Protein AF-A0A953HXU0-F1 (afdb_monomer)

pLDDT: mean 76.24, std 16.9, range [37.66, 98.06]

Radius of gyration: 29.86 Å; Cα contacts (8 Å, |Δi|>4): 48; chains: 1; bounding box: 72×54×69 Å

Secondary structure (DSSP, 8-state):
-HHHHHHHHHHHHHHS--S-----S--TT---TT-----------------------PPPPPTT-PPPPTTS---------S-THHHHHHHHHHHTT---EEETTTEEE----TT--HHHHHHHHHHHHHHHHHH-

Sequence (136 aa):
ASLQFQLKELQKMVYGAKRERFVPATADNQLNIFSEPESEEQTELESTTEEVSYTRKKKKKHRGRNAFPDHLPVEEQVIEPESTTAWDLCVALMKNGLLAKPTHGNIIRFAPPLVIQEEELNEGLDIIGRTFEEME

InterPro domains:
  IPR015422 Pyridoxal phosphate-dependent transferase, small domain [G3DSA:3.90.1150.10] (71-136)
  IPR015424 Pyridoxal phosphate-dependent transferase [SSF53383] (78-134)
  IPR024463 Transposase TnpC, homeodomain [PF13007] (3-76)

Mean predicted aligned error: 20.17 Å

Foldseek 3Di:
DVVVVVVVVVCCVVPVDPDDPPDPPDPPPDDDPPDDDDDDDDDDDDDDDDPDDDDDDDDDDPPPDDPDDPPDDDDDDDDDDPQCPQVVLQVLLVVLPAHWDDDPRRDIDHDDDPPDDPVNVVVSVVSSVVSVVVVD

Structure (mmCIF, N/CA/C/O backbone):
data_AF-A0A953HXU0-F1
#
_entry.id   AF-A0A953HXU0-F1
#
loop_
_atom_site.group_PDB
_atom_site.id
_atom_site.type_symbol
_atom_site.label_atom_id
_atom_site.label_alt_id
_atom_site.label_comp_id
_atom_site.label_asym_id
_atom_site.label_entity_id
_atom_site.label_seq_id
_atom_site.pdbx_PDB_ins_code
_atom_site.Cartn_x
_atom_site.Cartn_y
_atom_site.Cartn_z
_atom_site.occupancy
_atom_site.B_iso_or_equiv
_atom_site.auth_seq_id
_atom_site.auth_comp_id
_atom_site.auth_asym_id
_atom_site.auth_atom_id
_atom_site.pdbx_PDB_model_num
ATOM 1 N N . ALA A 1 1 ? -29.487 26.782 46.241 1.00 66.12 1 ALA A N 1
ATOM 2 C CA . ALA A 1 1 ? -28.712 26.966 44.995 1.00 66.12 1 ALA A CA 1
ATOM 3 C C . ALA A 1 1 ? -27.577 25.942 44.857 1.00 66.12 1 ALA A C 1
ATOM 5 O O . ALA A 1 1 ? -27.650 25.129 43.949 1.00 66.12 1 ALA A O 1
ATOM 6 N N . SER A 1 2 ? -26.588 25.907 45.765 1.00 80.88 2 SER A N 1
ATOM 7 C CA . SER A 1 2 ? -25.428 24.987 45.669 1.00 80.88 2 SER A CA 1
ATOM 8 C C . SER A 1 2 ? -25.803 23.491 45.658 1.00 80.88 2 SER A C 1
ATOM 10 O O . SER A 1 2 ? -25.404 22.757 44.761 1.00 80.88 2 SER A O 1
ATOM 12 N N . LEU A 1 3 ? -26.680 23.053 46.569 1.00 79.62 3 LEU A N 1
ATOM 13 C CA . LEU A 1 3 ? -27.102 21.644 46.655 1.00 79.62 3 LEU A CA 1
ATOM 14 C C . LEU A 1 3 ? -27.873 21.158 45.417 1.00 79.62 3 LEU A C 1
ATOM 16 O O . LEU A 1 3 ? -27.704 20.027 44.980 1.00 79.62 3 LEU A O 1
ATOM 20 N N . GLN A 1 4 ? -28.694 22.024 44.815 1.00 79.81 4 GLN A N 1
ATOM 21 C CA . GLN A 1 4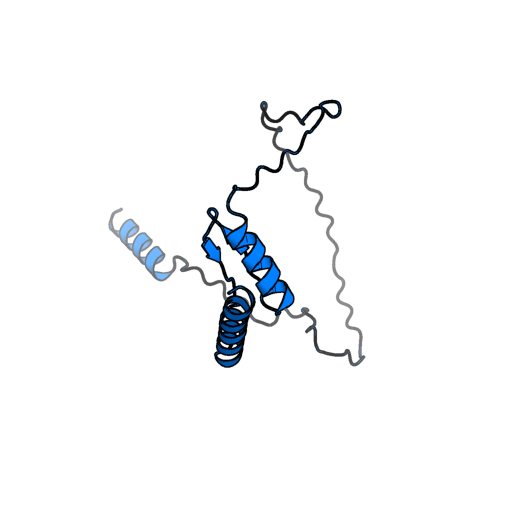 ? -29.424 21.702 43.582 1.00 79.81 4 GLN A CA 1
ATOM 22 C C . GLN A 1 4 ? -28.477 21.566 42.381 1.00 79.81 4 GLN A C 1
ATOM 24 O O . GLN A 1 4 ? -28.719 20.743 41.501 1.00 79.81 4 GLN A O 1
ATOM 29 N N . PHE A 1 5 ? -27.391 22.345 42.354 1.00 83.75 5 PHE A N 1
ATOM 30 C CA . PHE A 1 5 ? -26.351 22.239 41.334 1.00 83.75 5 PHE A CA 1
ATOM 31 C C . PHE A 1 5 ? -25.580 20.917 41.462 1.00 83.75 5 PHE A C 1
ATOM 33 O O . PHE A 1 5 ? -25.458 20.193 40.477 1.00 83.75 5 PHE A O 1
ATOM 40 N N . GLN A 1 6 ? -25.182 20.549 42.684 1.00 85.38 6 GLN A N 1
ATOM 41 C CA . GLN A 1 6 ? -24.510 19.275 42.971 1.00 85.38 6 GLN A CA 1
ATOM 42 C C . GLN A 1 6 ? -25.390 18.061 42.631 1.00 85.38 6 GLN A C 1
ATOM 44 O O . GLN A 1 6 ? -24.919 17.100 42.027 1.00 85.38 6 GLN A O 1
ATOM 49 N N . LEU A 1 7 ? -26.691 18.121 42.944 1.00 85.62 7 LEU A N 1
ATOM 50 C CA . LEU A 1 7 ? -27.645 17.065 42.582 1.00 85.62 7 LEU A CA 1
ATOM 51 C C . LEU A 1 7 ? -27.781 16.901 41.066 1.00 85.62 7 LEU A C 1
ATOM 53 O O . LEU A 1 7 ? -27.800 15.780 40.565 1.00 85.62 7 LEU A O 1
ATOM 57 N N . LYS A 1 8 ? -27.841 18.013 40.329 1.00 80.44 8 LYS A N 1
ATOM 58 C CA . LYS A 1 8 ? -27.916 18.005 38.864 1.00 80.44 8 LYS A CA 1
ATOM 59 C C . LYS A 1 8 ? -26.641 17.442 38.230 1.00 80.44 8 LYS A C 1
ATOM 61 O O . LYS A 1 8 ? -26.713 16.747 37.218 1.00 80.44 8 LYS A O 1
ATOM 66 N N . GLU A 1 9 ? -25.485 17.730 38.819 1.00 79.31 9 GLU A N 1
ATOM 67 C CA . GLU A 1 9 ? -24.186 17.217 38.379 1.00 79.31 9 GLU A CA 1
ATOM 68 C C . GLU A 1 9 ? -24.068 15.703 38.612 1.00 79.31 9 GLU A C 1
ATOM 70 O O . GLU A 1 9 ? -23.724 14.969 37.684 1.00 79.31 9 GLU A O 1
ATOM 75 N N . LEU A 1 10 ? -24.493 15.216 39.784 1.00 81.69 10 LEU A N 1
ATOM 76 C CA . LEU A 1 10 ? -24.581 13.782 40.079 1.00 81.69 10 LEU A CA 1
ATOM 77 C C . LEU A 1 10 ? -25.587 13.069 39.171 1.00 81.69 10 LEU A C 1
ATOM 79 O O . LEU A 1 10 ? -25.271 12.024 38.609 1.00 81.69 10 LEU A O 1
ATOM 83 N N . GLN A 1 11 ? -26.770 13.645 38.948 1.00 77.88 11 GLN A N 1
ATOM 84 C CA . GLN A 1 11 ? -27.757 13.080 38.023 1.00 77.88 11 GLN A CA 1
ATOM 85 C C . GLN A 1 11 ? -27.220 13.001 36.590 1.00 77.88 11 GLN A C 1
ATOM 87 O O . GLN A 1 11 ? -27.477 12.024 35.894 1.00 77.88 11 GLN A O 1
ATOM 92 N N . LYS A 1 12 ? -26.425 13.978 36.145 1.00 73.50 12 LYS A N 1
ATOM 93 C CA . LYS A 1 12 ? -25.753 13.925 34.840 1.00 73.50 12 LYS A CA 1
ATOM 94 C C . LYS A 1 12 ? -24.624 12.888 34.807 1.00 73.50 12 LYS A C 1
ATOM 96 O O . LYS A 1 12 ? -24.365 12.329 33.753 1.00 73.50 12 LYS A O 1
ATOM 101 N N . MET A 1 13 ? -23.963 12.603 35.923 1.00 71.75 13 MET A N 1
ATOM 102 C CA . MET A 1 13 ? -22.934 11.560 35.988 1.00 71.75 13 MET A CA 1
ATOM 103 C C . MET A 1 13 ? -23.540 10.148 35.989 1.00 71.75 13 MET A C 1
ATOM 105 O O . MET A 1 13 ? -22.982 9.245 35.370 1.00 71.75 13 MET A O 1
ATOM 109 N N . VAL A 1 14 ? -24.693 9.978 36.649 1.00 78.06 14 VAL A N 1
ATOM 110 C CA . VAL A 1 14 ? -25.410 8.697 36.771 1.00 78.06 14 VAL A CA 1
ATOM 111 C C . VAL A 1 14 ? -26.266 8.395 35.535 1.00 78.06 14 VAL A C 1
ATOM 113 O O . VAL A 1 14 ? -26.270 7.264 35.060 1.00 78.06 14 VAL A O 1
ATOM 116 N N . TYR A 1 15 ? -26.964 9.396 34.987 1.00 74.19 15 TYR A N 1
ATOM 117 C CA . TYR A 1 15 ? -27.940 9.233 33.895 1.00 74.19 15 TYR A CA 1
ATOM 118 C C . TYR A 1 15 ? -27.565 9.977 32.606 1.00 74.19 15 TYR A C 1
ATOM 120 O O . TYR A 1 15 ? -28.264 9.872 31.597 1.00 74.19 15 TYR A O 1
ATOM 128 N N . GLY A 1 16 ? -26.486 10.764 32.609 1.00 63.66 16 GLY A N 1
ATOM 129 C CA . GLY A 1 16 ? -25.999 11.428 31.404 1.00 63.66 16 GLY A CA 1
ATOM 130 C C . GLY A 1 16 ? -25.361 10.406 30.482 1.00 63.66 16 GLY A C 1
ATOM 131 O O . GLY A 1 16 ? -24.209 10.026 30.661 1.00 63.66 16 GLY A O 1
ATOM 132 N N . ALA A 1 17 ? -26.154 9.974 29.506 1.00 60.69 17 ALA A N 1
ATOM 133 C CA . ALA A 1 17 ? -25.830 9.038 28.442 1.00 60.69 17 ALA A CA 1
ATOM 134 C C . ALA A 1 17 ? -24.330 8.961 28.092 1.00 60.69 17 ALA A C 1
ATOM 136 O O . ALA A 1 17 ? -23.804 9.773 27.322 1.00 60.69 17 ALA A O 1
ATOM 137 N N . LYS A 1 18 ? -23.665 7.911 28.586 1.00 56.84 18 LYS A N 1
ATOM 138 C CA . LYS A 1 18 ? -22.557 7.301 27.853 1.00 56.84 18 LYS A CA 1
ATOM 139 C C . LYS A 1 18 ? -23.197 6.569 26.682 1.00 56.84 18 LYS A C 1
ATOM 141 O O . LYS A 1 18 ? -24.062 5.719 26.846 1.00 56.84 18 LYS A O 1
ATOM 146 N N . ARG A 1 19 ? -22.877 7.056 25.494 1.00 59.19 19 ARG A N 1
ATOM 147 C CA . ARG A 1 19 ? -23.475 6.663 24.227 1.00 59.19 19 ARG A CA 1
ATOM 148 C C . ARG A 1 19 ? -23.180 5.200 23.943 1.00 59.19 19 ARG A C 1
ATOM 150 O O . ARG A 1 19 ? -22.116 4.918 23.423 1.00 59.19 19 ARG A O 1
ATOM 157 N N . GLU A 1 20 ? -24.156 4.339 24.162 1.00 48.41 20 GLU A N 1
ATOM 158 C CA . GLU A 1 20 ? -24.316 3.097 23.413 1.00 48.41 20 GLU A CA 1
ATOM 159 C C . GLU A 1 20 ? -25.819 2.940 23.202 1.00 48.41 20 GLU A C 1
ATOM 161 O O . GLU A 1 20 ? -26.562 2.547 24.099 1.00 48.41 20 GLU A O 1
ATOM 166 N N . ARG A 1 21 ? -26.312 3.368 22.033 1.00 49.38 21 ARG A N 1
ATOM 167 C CA . ARG A 1 21 ? -27.652 2.965 21.601 1.00 49.38 21 ARG A CA 1
ATOM 168 C C . ARG A 1 21 ? -27.553 1.464 21.366 1.00 49.38 21 ARG A C 1
ATOM 170 O O . ARG A 1 21 ? -27.067 1.057 20.318 1.00 49.38 21 ARG A O 1
ATOM 177 N N . PHE A 1 22 ? -27.968 0.664 22.340 1.00 53.44 22 PHE A N 1
ATOM 178 C CA . PHE A 1 22 ? -28.273 -0.734 22.091 1.00 53.44 22 PHE A CA 1
ATOM 179 C C . PHE A 1 22 ? -29.398 -0.768 21.049 1.00 53.44 22 PHE A C 1
ATOM 181 O O . PHE A 1 22 ? -30.506 -0.294 21.306 1.00 53.44 22 PHE A O 1
ATOM 188 N N . VAL A 1 23 ? -29.072 -1.223 19.840 1.00 54.31 23 VAL A N 1
ATOM 189 C CA . VAL A 1 23 ? -30.046 -1.506 18.786 1.00 54.31 23 VAL A CA 1
ATOM 190 C C . VAL A 1 23 ? -30.401 -2.984 18.949 1.00 54.31 23 VAL A C 1
ATOM 192 O O . VAL A 1 23 ? -29.502 -3.812 18.802 1.00 54.31 23 VAL A O 1
ATOM 195 N N . PRO A 1 24 ? -31.645 -3.344 19.307 1.00 53.84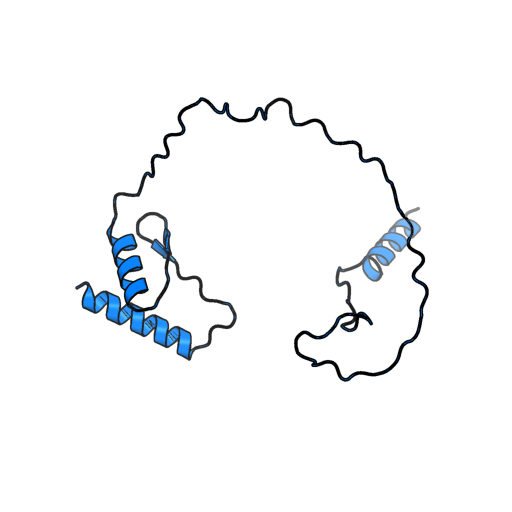 24 PRO A N 1
ATOM 196 C CA . PRO A 1 24 ? -32.043 -4.746 19.335 1.00 53.84 24 PRO A CA 1
ATOM 197 C C . PRO A 1 24 ? -31.873 -5.342 17.929 1.00 53.84 24 PRO A C 1
ATOM 199 O O . PRO A 1 24 ? -32.236 -4.711 16.939 1.00 53.84 24 PRO A O 1
ATOM 202 N N . ALA A 1 25 ? -31.292 -6.541 17.844 1.00 56.38 25 ALA A N 1
ATOM 203 C CA . ALA A 1 25 ? -30.932 -7.206 16.587 1.00 56.38 25 ALA A CA 1
ATOM 204 C C . ALA A 1 25 ? -32.136 -7.723 15.772 1.00 56.38 25 ALA A C 1
ATOM 206 O O . ALA A 1 25 ? -31.950 -8.387 14.760 1.00 56.38 25 ALA A O 1
ATOM 207 N N . THR A 1 26 ? -33.364 -7.416 16.182 1.00 56.19 26 THR A N 1
ATOM 208 C CA . THR A 1 26 ? -34.580 -7.778 15.453 1.00 56.19 26 THR A CA 1
ATOM 209 C C . THR A 1 26 ? -35.429 -6.529 15.278 1.00 56.19 26 THR A C 1
ATOM 211 O O . THR A 1 26 ? -36.252 -6.180 16.120 1.00 56.19 26 THR A O 1
ATOM 214 N N . ALA A 1 27 ? -35.183 -5.806 14.186 1.00 49.38 27 ALA A N 1
ATOM 215 C CA . ALA A 1 27 ? -36.233 -4.997 13.590 1.00 49.38 27 ALA A CA 1
ATOM 216 C C . ALA A 1 27 ? -37.191 -5.989 12.923 1.00 49.38 27 ALA A C 1
ATOM 218 O O . ALA A 1 27 ? -36.762 -6.721 12.034 1.00 49.38 27 ALA A O 1
ATOM 219 N N . ASP A 1 28 ? -38.453 -6.016 13.351 1.00 53.88 28 ASP A N 1
ATOM 220 C CA . ASP A 1 28 ? -39.465 -7.032 13.001 1.00 53.88 28 ASP A CA 1
ATOM 221 C C . ASP A 1 28 ? -39.776 -7.177 11.491 1.00 53.88 28 ASP A C 1
ATOM 223 O O . ASP A 1 28 ? -40.640 -7.955 11.118 1.00 53.88 28 ASP A O 1
ATOM 227 N N . ASN A 1 29 ? -39.059 -6.469 10.609 1.00 59.12 29 ASN A N 1
ATOM 228 C CA . ASN A 1 29 ? -39.207 -6.509 9.152 1.00 59.12 29 ASN A CA 1
ATOM 229 C C . ASN A 1 29 ? -37.870 -6.511 8.378 1.00 59.12 29 ASN A C 1
ATOM 231 O O . ASN A 1 29 ? -37.850 -6.198 7.186 1.00 59.12 29 ASN A O 1
ATOM 235 N N . GLN A 1 30 ? -36.731 -6.811 9.012 1.00 51.44 30 GLN A N 1
ATOM 236 C CA . GLN A 1 30 ? -35.469 -6.946 8.276 1.00 51.44 30 GLN A CA 1
ATOM 237 C C . GLN A 1 30 ? -35.316 -8.389 7.778 1.00 51.44 30 GLN A C 1
ATOM 239 O O . GLN A 1 30 ? -34.989 -9.287 8.546 1.00 51.44 30 GLN A O 1
ATOM 244 N N . LEU A 1 31 ? -35.572 -8.618 6.486 1.00 59.69 31 LEU A N 1
ATOM 245 C CA . LEU A 1 31 ? -35.336 -9.918 5.856 1.00 59.69 31 LEU A CA 1
ATOM 246 C C . LEU A 1 31 ? -33.840 -10.258 5.919 1.00 59.69 31 LEU A C 1
ATOM 248 O O . LEU A 1 31 ? -32.993 -9.482 5.466 1.00 59.69 31 LEU A O 1
ATOM 252 N N . ASN A 1 32 ? -33.521 -11.420 6.490 1.00 60.16 32 ASN A N 1
ATOM 253 C CA . ASN A 1 32 ? -32.166 -11.955 6.500 1.00 60.16 32 ASN A CA 1
ATOM 254 C C . ASN A 1 32 ? -31.749 -12.291 5.063 1.00 60.16 32 ASN A C 1
ATOM 256 O O . ASN A 1 32 ? -32.464 -12.979 4.341 1.00 60.16 32 ASN A O 1
ATOM 260 N N . ILE A 1 33 ? -30.554 -11.850 4.661 1.00 61.81 33 ILE A N 1
ATOM 261 C CA . ILE A 1 33 ? -30.017 -12.011 3.296 1.00 61.81 33 ILE A CA 1
ATOM 262 C C . ILE A 1 33 ? -29.826 -13.485 2.870 1.00 61.81 33 ILE A C 1
ATOM 264 O O . ILE A 1 33 ? -29.563 -13.756 1.705 1.00 61.81 33 ILE A O 1
ATOM 268 N N . PHE A 1 34 ? -29.963 -14.428 3.811 1.00 58.88 34 PHE A N 1
ATOM 269 C CA . PHE A 1 34 ? -29.728 -15.863 3.624 1.00 58.88 34 PHE A CA 1
ATOM 270 C C . PHE A 1 34 ? -30.948 -16.756 3.907 1.00 58.88 34 PHE A C 1
ATOM 272 O O . PHE A 1 34 ? -30.798 -17.973 3.930 1.00 58.88 34 PHE A O 1
ATOM 279 N N . SER A 1 35 ? -32.138 -16.202 4.146 1.00 54.62 35 SER A N 1
ATOM 280 C CA . SER A 1 35 ? -33.349 -17.017 4.325 1.00 54.62 35 SER A CA 1
ATOM 281 C C . SER A 1 35 ? -34.182 -17.017 3.046 1.00 54.62 35 SER A C 1
ATOM 283 O O . SER A 1 35 ? -34.717 -15.976 2.663 1.00 54.62 35 SER A O 1
ATOM 285 N N . GLU A 1 36 ? -34.284 -18.178 2.397 1.00 54.75 36 GLU A N 1
ATOM 286 C CA . GLU A 1 36 ? -35.267 -18.420 1.336 1.00 54.75 36 GLU A CA 1
ATOM 287 C C . GLU A 1 36 ? -36.692 -18.278 1.899 1.00 54.75 36 GLU A C 1
ATOM 289 O O . GLU A 1 36 ? -36.934 -18.670 3.045 1.00 54.75 36 GLU A O 1
ATOM 294 N N . PRO A 1 37 ? -37.644 -17.708 1.141 1.00 48.78 37 PRO A N 1
ATOM 295 C CA . PRO A 1 37 ? -38.996 -17.530 1.635 1.00 48.78 37 PRO A CA 1
ATOM 296 C C . PRO A 1 37 ? -39.785 -18.827 1.441 1.00 48.78 37 PRO A C 1
ATOM 298 O O . PRO A 1 37 ? -40.094 -19.204 0.311 1.00 48.78 37 PRO A O 1
ATOM 301 N N . GLU A 1 38 ? -40.166 -19.475 2.540 1.00 41.94 38 GLU A N 1
ATOM 302 C CA . GLU A 1 38 ? -41.357 -20.320 2.516 1.00 41.94 38 GLU A CA 1
ATOM 303 C C . GLU A 1 38 ? -42.596 -19.423 2.561 1.00 41.94 38 GLU A C 1
ATOM 305 O O . GLU A 1 38 ? -42.694 -18.469 3.336 1.00 41.94 38 GLU A O 1
ATOM 310 N N . SER A 1 39 ? -43.518 -19.696 1.647 1.00 48.16 39 SER A N 1
ATOM 311 C CA . SER A 1 39 ? -44.816 -19.051 1.544 1.00 48.16 39 SER A CA 1
ATOM 312 C C . SER A 1 39 ? -45.704 -19.462 2.712 1.00 48.16 39 SER A C 1
ATOM 314 O O . SER A 1 39 ? -45.910 -20.658 2.860 1.00 48.16 39 SER A O 1
ATOM 316 N N . GLU A 1 40 ? -46.289 -18.505 3.445 1.00 41.09 40 GLU A N 1
ATOM 317 C CA . GLU A 1 40 ? -47.725 -18.511 3.774 1.00 41.09 40 GLU A CA 1
ATOM 318 C C . GLU A 1 40 ? -48.205 -17.265 4.555 1.00 41.09 40 GLU A C 1
ATOM 320 O O . GLU A 1 40 ? -47.583 -16.797 5.503 1.00 41.09 40 GLU A O 1
ATOM 325 N N . GLU A 1 41 ? -49.367 -16.795 4.089 1.00 37.66 41 GLU A N 1
ATOM 326 C CA . GLU A 1 41 ? -50.457 -16.058 4.746 1.00 37.66 41 GLU A CA 1
ATOM 327 C C . GLU A 1 41 ? -50.346 -14.563 5.120 1.00 37.66 41 GLU A C 1
ATOM 329 O O . GLU A 1 41 ? -49.504 -14.070 5.864 1.00 37.66 41 GLU A O 1
ATOM 334 N N . GLN A 1 42 ? -51.322 -13.838 4.564 1.00 41.88 42 GLN A N 1
ATOM 335 C CA . GLN A 1 42 ? -51.571 -12.407 4.637 1.00 41.88 42 GLN A CA 1
ATOM 336 C C . GLN A 1 42 ? -52.121 -12.017 6.014 1.00 41.88 42 GLN A C 1
ATOM 338 O O . GLN A 1 42 ? -53.150 -12.528 6.445 1.00 41.88 42 GLN A O 1
ATOM 343 N N . THR A 1 43 ? -51.501 -11.032 6.666 1.00 39.62 43 THR A N 1
ATOM 344 C CA . THR A 1 43 ? -52.186 -10.203 7.669 1.00 39.62 43 THR A CA 1
ATOM 345 C C . THR A 1 43 ? -52.146 -8.759 7.178 1.00 39.62 43 THR A C 1
ATOM 347 O O . THR A 1 43 ? -51.090 -8.130 7.145 1.00 39.62 43 THR A O 1
ATOM 350 N N . GLU A 1 44 ? -53.292 -8.253 6.722 1.00 52.25 44 GLU A N 1
ATOM 351 C CA . GLU A 1 44 ? -53.467 -6.869 6.280 1.00 52.25 44 GLU A CA 1
ATOM 352 C C . GLU A 1 44 ? -53.395 -5.924 7.489 1.00 52.25 44 GLU A C 1
ATOM 354 O O . GLU A 1 44 ? -54.312 -5.849 8.304 1.00 52.25 44 GLU A O 1
ATOM 359 N N . LEU A 1 45 ? -52.285 -5.195 7.609 1.00 50.47 45 LEU A N 1
ATOM 360 C CA . LEU A 1 45 ? -52.177 -4.000 8.443 1.00 50.47 45 LEU A CA 1
ATOM 361 C C . LEU A 1 45 ? -52.141 -2.789 7.511 1.00 50.47 45 LEU A C 1
ATOM 363 O O . LEU A 1 45 ? -51.149 -2.541 6.827 1.00 50.47 45 LEU A O 1
ATOM 367 N N . GLU A 1 46 ? -53.252 -2.056 7.472 1.00 58.00 46 GLU A N 1
ATOM 368 C CA . GLU A 1 46 ? -53.415 -0.817 6.713 1.00 58.00 46 GLU A CA 1
ATOM 369 C C . GLU A 1 46 ? -52.353 0.215 7.132 1.00 58.00 46 GLU A C 1
ATOM 371 O O . GLU A 1 46 ? -52.441 0.854 8.181 1.00 58.00 46 GLU A O 1
ATOM 376 N N . SER A 1 47 ? -51.322 0.392 6.303 1.00 53.25 47 SER A N 1
ATOM 377 C CA . SER A 1 47 ? -50.339 1.459 6.476 1.00 53.25 47 SER A CA 1
ATOM 378 C C . SER A 1 47 ? -50.947 2.787 6.026 1.00 53.25 47 SER A C 1
ATOM 380 O O . SER A 1 47 ? -51.038 3.076 4.828 1.00 53.25 47 SER A O 1
ATOM 382 N N . THR A 1 48 ? -51.346 3.626 6.977 1.00 56.44 48 THR A N 1
ATOM 383 C CA . THR A 1 48 ? -51.714 5.019 6.708 1.00 56.44 48 THR A CA 1
ATOM 384 C C . THR A 1 48 ? -50.503 5.752 6.126 1.00 56.44 48 THR A C 1
ATOM 386 O O . THR A 1 48 ? -49.536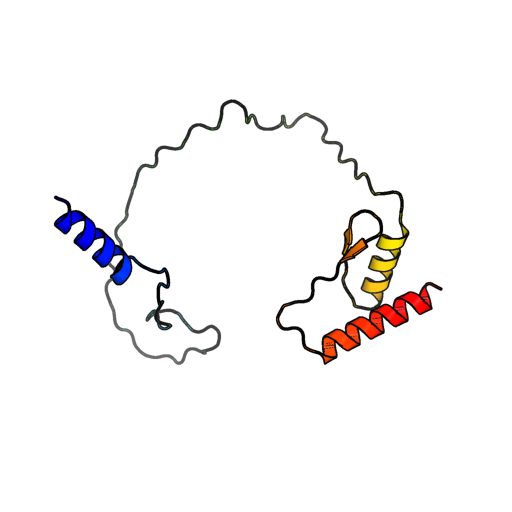 6.035 6.834 1.00 56.44 48 THR A O 1
ATOM 389 N N . THR A 1 49 ? -50.519 6.026 4.819 1.00 57.09 49 THR A N 1
ATOM 390 C CA . THR A 1 49 ? -49.458 6.797 4.158 1.00 57.09 49 THR A CA 1
ATOM 391 C C . THR A 1 49 ? -49.737 8.280 4.375 1.00 57.09 49 THR A C 1
ATOM 393 O O . THR A 1 49 ? -50.674 8.828 3.801 1.00 57.09 49 THR A O 1
ATOM 396 N N . GLU A 1 50 ? -48.947 8.934 5.222 1.00 70.75 50 GLU A N 1
ATOM 397 C CA . GLU A 1 50 ? -49.007 10.386 5.402 1.00 70.75 50 GLU A CA 1
ATOM 398 C C . GLU A 1 50 ? -47.993 11.069 4.470 1.00 70.75 50 GLU A C 1
ATOM 400 O O . GLU A 1 50 ? -46.781 10.879 4.596 1.00 70.75 50 GLU A O 1
ATOM 405 N N . GLU A 1 51 ? -48.468 11.894 3.532 1.00 61.25 51 GLU A N 1
ATOM 406 C CA . GLU A 1 51 ? -47.594 12.751 2.723 1.00 61.25 51 GLU A CA 1
ATOM 407 C C . GLU A 1 51 ? -47.126 13.966 3.536 1.00 61.25 51 GLU A C 1
ATOM 409 O O . GLU A 1 51 ? -47.802 14.993 3.646 1.00 61.25 51 GLU A O 1
ATOM 414 N N . VAL A 1 52 ? -45.917 13.880 4.092 1.00 61.84 52 VAL A N 1
ATOM 415 C CA . VAL A 1 52 ? -45.279 15.011 4.777 1.00 61.84 52 VAL A CA 1
ATOM 416 C C . VAL A 1 52 ? -44.617 15.935 3.752 1.00 61.84 52 VAL A C 1
ATOM 418 O O . VAL A 1 52 ? -43.439 15.795 3.415 1.00 61.84 52 VAL A O 1
ATOM 421 N N . SER A 1 53 ? -45.362 16.932 3.268 1.00 71.62 53 SER A N 1
ATOM 422 C CA . SER A 1 53 ? -44.784 18.041 2.500 1.00 71.62 53 SER A CA 1
ATOM 423 C C . SER A 1 53 ? -44.166 19.073 3.455 1.00 71.62 53 SER A C 1
ATOM 425 O O . SER A 1 53 ? -44.837 19.641 4.316 1.00 71.62 53 SER A O 1
ATOM 427 N N . TYR A 1 54 ? -42.860 19.318 3.340 1.00 73.50 54 TYR A N 1
ATOM 428 C CA . TYR A 1 54 ? -42.179 20.358 4.112 1.00 73.50 54 TYR A CA 1
ATOM 429 C C . TYR A 1 54 ? -41.362 21.256 3.190 1.00 73.50 54 TYR A C 1
ATOM 431 O O . TYR A 1 54 ? -40.652 20.814 2.286 1.00 73.50 54 TYR A O 1
ATOM 439 N N . THR A 1 55 ? -41.418 22.560 3.437 1.00 70.81 55 THR A N 1
ATOM 440 C CA . THR A 1 55 ? -40.628 23.528 2.678 1.00 70.81 55 THR A CA 1
ATOM 441 C C . THR A 1 55 ? -39.266 23.722 3.339 1.00 70.81 55 THR A C 1
ATOM 443 O O . THR A 1 55 ? -39.168 24.250 4.449 1.00 70.81 55 THR A O 1
ATOM 446 N N . ARG A 1 56 ? -38.182 23.343 2.654 1.00 73.19 56 ARG A N 1
ATOM 447 C CA . ARG A 1 56 ? -36.807 23.606 3.110 1.00 73.19 56 ARG A CA 1
ATOM 448 C C . ARG A 1 56 ? -36.284 24.927 2.549 1.00 73.19 56 ARG A C 1
ATOM 450 O O . ARG A 1 56 ? -36.159 25.088 1.337 1.00 73.19 56 ARG A O 1
ATOM 457 N N . LYS A 1 57 ? -35.819 25.828 3.421 1.00 74.06 57 LYS A N 1
ATOM 458 C CA . LYS A 1 57 ? -35.008 26.984 2.999 1.00 74.06 57 LYS A CA 1
ATOM 459 C C . LYS A 1 57 ? -33.616 26.508 2.563 1.00 74.06 57 LYS A C 1
ATOM 461 O O . LYS A 1 57 ? -32.801 26.097 3.391 1.00 74.06 57 LYS A O 1
ATOM 466 N N . LYS A 1 58 ? -33.335 26.542 1.256 1.00 74.88 58 LYS A N 1
ATOM 467 C CA . LYS A 1 58 ? -31.993 26.264 0.718 1.00 74.88 58 LYS A CA 1
ATOM 468 C C . LYS A 1 58 ? -31.033 27.385 1.138 1.00 74.88 58 LYS A C 1
ATOM 470 O O . LYS A 1 58 ? -31.338 28.565 0.974 1.00 74.88 58 LYS A O 1
ATOM 475 N N . LYS A 1 59 ? -29.865 27.023 1.682 1.00 71.00 59 LYS A N 1
ATOM 476 C CA . LYS A 1 59 ? -28.788 27.988 1.953 1.00 71.00 59 LYS A CA 1
ATOM 477 C C . LYS A 1 59 ? -28.298 28.562 0.621 1.00 71.00 59 LYS A C 1
ATOM 479 O O . LYS A 1 59 ? -28.141 27.818 -0.346 1.00 71.00 59 LYS A O 1
ATOM 484 N N . LYS A 1 60 ? -28.047 29.873 0.569 1.00 70.75 60 LYS A N 1
ATOM 485 C CA . LYS A 1 60 ? -27.412 30.506 -0.595 1.00 70.75 60 LYS A CA 1
ATOM 486 C C . LYS A 1 60 ? -26.024 29.883 -0.793 1.00 70.75 60 LYS A C 1
ATOM 488 O O . LYS A 1 60 ? -25.292 29.717 0.183 1.00 70.75 60 LYS A O 1
ATOM 493 N N . LYS A 1 61 ? -25.669 29.533 -2.036 1.00 66.69 61 LYS A N 1
ATOM 494 C CA . LYS A 1 61 ? -24.298 29.123 -2.390 1.00 66.69 61 LYS A CA 1
ATOM 495 C C . LYS A 1 61 ? -23.342 30.235 -1.935 1.00 66.69 61 LYS A C 1
ATOM 497 O O . LYS A 1 61 ? -23.649 31.414 -2.108 1.00 66.69 61 LYS A O 1
ATOM 502 N N . HIS A 1 62 ? -22.224 29.872 -1.307 1.00 67.81 62 HIS A N 1
ATOM 503 C CA . HIS A 1 62 ? -21.226 30.851 -0.872 1.00 67.81 62 HIS A CA 1
ATOM 504 C C . HIS A 1 62 ? -20.773 31.700 -2.072 1.00 67.81 62 HIS A C 1
ATOM 506 O O . HIS A 1 62 ? -20.485 31.152 -3.134 1.00 67.81 62 HIS A O 1
ATOM 512 N N . ARG A 1 63 ? -20.690 33.028 -1.890 1.00 67.25 63 ARG A N 1
ATOM 513 C CA . ARG A 1 63 ? -20.405 34.043 -2.933 1.00 67.25 63 ARG A CA 1
ATOM 514 C C . ARG A 1 63 ? -19.065 33.885 -3.675 1.00 67.25 63 ARG A C 1
ATOM 516 O O . ARG A 1 63 ? -18.804 34.665 -4.577 1.00 67.25 63 ARG A O 1
ATOM 523 N N . GLY A 1 64 ? -18.233 32.914 -3.298 1.00 69.38 64 GLY A N 1
ATOM 524 C CA . GLY A 1 64 ? -16.919 32.653 -3.895 1.00 69.38 64 GLY A CA 1
ATOM 525 C C . GLY A 1 64 ? -16.796 31.312 -4.621 1.00 69.38 64 GLY A C 1
ATOM 526 O O . GLY A 1 64 ? -15.696 30.951 -5.014 1.00 69.38 64 GLY A O 1
ATOM 527 N N . ARG A 1 65 ? -17.884 30.547 -4.778 1.00 65.50 65 ARG A N 1
ATO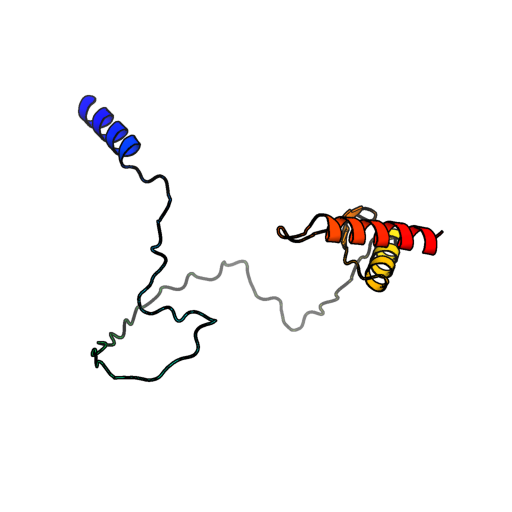M 528 C CA . ARG A 1 65 ? -17.870 29.257 -5.490 1.00 65.50 65 ARG A CA 1
ATOM 529 C C . ARG A 1 65 ? -18.673 29.367 -6.789 1.00 65.50 65 ARG A C 1
ATOM 531 O O . ARG A 1 65 ? -19.772 28.822 -6.902 1.00 65.50 65 ARG A O 1
ATOM 538 N N . ASN A 1 66 ? -18.133 30.120 -7.745 1.00 76.25 66 ASN A N 1
ATOM 539 C CA . ASN A 1 66 ? -18.596 30.064 -9.131 1.00 76.25 66 ASN A CA 1
ATOM 540 C C . ASN A 1 66 ? -18.156 28.714 -9.722 1.00 76.25 66 ASN A C 1
ATOM 542 O O . ASN A 1 66 ? -17.105 28.197 -9.345 1.00 76.25 66 ASN A O 1
ATOM 546 N N . ALA A 1 67 ? -18.985 28.103 -10.572 1.00 76.62 67 ALA A N 1
ATOM 547 C CA . ALA A 1 67 ? -18.559 26.917 -11.313 1.00 76.62 67 ALA A CA 1
ATOM 548 C C . ALA A 1 67 ? -17.391 27.300 -12.233 1.00 76.62 67 ALA A C 1
ATOM 550 O O . ALA A 1 67 ? -17.326 28.445 -12.689 1.00 76.62 67 ALA A O 1
ATOM 551 N N . PHE A 1 68 ? -16.468 26.367 -12.466 1.00 77.31 68 PHE A N 1
ATOM 552 C CA . PHE A 1 68 ? -15.424 26.587 -13.460 1.00 77.31 68 PHE A CA 1
ATOM 553 C C . PHE A 1 68 ? -16.078 26.813 -14.834 1.00 77.31 68 PHE A C 1
ATOM 555 O O . PHE A 1 68 ? -17.070 26.146 -15.126 1.00 77.31 68 PHE A O 1
ATOM 562 N N . PRO A 1 69 ? -15.596 27.768 -15.647 1.00 84.44 69 PRO A N 1
ATOM 563 C CA . PRO A 1 69 ? -16.162 28.016 -16.967 1.00 84.44 69 PRO A CA 1
ATOM 564 C C . PRO A 1 69 ? -15.934 26.827 -17.904 1.00 84.44 69 PRO A C 1
ATOM 566 O O . PRO A 1 69 ? -14.806 26.361 -18.037 1.00 84.44 69 PRO A O 1
ATOM 569 N N . ASP A 1 70 ? -16.982 26.408 -18.613 1.00 81.06 70 ASP A N 1
ATOM 570 C CA . ASP A 1 70 ? -16.961 25.215 -19.479 1.00 81.06 70 ASP A CA 1
ATOM 571 C C . ASP A 1 70 ? -16.017 25.328 -20.694 1.00 81.06 70 ASP A C 1
ATOM 573 O O . ASP A 1 70 ? -15.710 24.336 -21.344 1.00 81.06 70 ASP A O 1
ATOM 577 N N . HIS A 1 71 ? -15.566 26.541 -21.026 1.00 86.12 71 HIS A N 1
ATOM 578 C CA . HIS A 1 71 ? -14.732 26.836 -22.196 1.00 86.12 71 HIS A CA 1
ATOM 579 C C . HIS A 1 71 ? -13.240 26.974 -21.867 1.00 86.12 71 HIS A C 1
ATOM 581 O O . HIS A 1 71 ? -12.448 27.291 -22.756 1.00 86.12 71 HIS A O 1
ATOM 587 N N . LEU A 1 72 ? -12.853 26.808 -20.600 1.00 82.75 72 LEU A N 1
ATOM 588 C CA . LEU A 1 72 ? -11.452 26.884 -20.209 1.00 82.75 72 LEU A CA 1
ATOM 589 C C . LEU A 1 72 ? -10.788 25.519 -20.457 1.00 82.75 72 LEU A C 1
ATOM 591 O O . LEU A 1 72 ? -11.306 24.514 -19.967 1.00 82.75 72 LEU A O 1
ATOM 595 N N . PRO A 1 73 ? -9.662 25.452 -21.187 1.00 83.25 73 PRO A N 1
ATOM 596 C CA . PRO A 1 73 ? -8.948 24.197 -21.374 1.00 83.25 73 PRO A CA 1
ATOM 597 C C . PRO A 1 73 ? -8.456 23.678 -20.018 1.00 83.25 73 PRO A C 1
ATOM 599 O O . PRO A 1 73 ? -7.780 24.388 -19.272 1.00 83.25 73 PRO A O 1
ATOM 602 N N . VAL A 1 74 ? -8.829 22.441 -19.693 1.00 82.31 74 VAL A N 1
ATOM 603 C CA . VAL A 1 74 ? -8.330 21.713 -18.525 1.00 82.31 74 VAL A CA 1
ATOM 604 C C . VAL A 1 74 ? -7.180 20.840 -19.007 1.00 82.31 74 VAL A C 1
ATOM 606 O O . VAL A 1 74 ? -7.403 19.827 -19.663 1.00 82.31 74 VAL A O 1
ATOM 609 N N . GLU A 1 75 ? -5.951 21.252 -18.712 1.00 82.50 75 GLU A N 1
ATOM 610 C CA . GLU A 1 75 ? -4.763 20.434 -18.945 1.00 82.50 75 GLU A CA 1
ATOM 611 C C . GLU A 1 75 ? -4.430 19.673 -17.661 1.00 82.50 75 GLU A C 1
ATOM 613 O O . GLU A 1 75 ? -4.037 20.259 -16.651 1.00 82.50 75 GLU A O 1
ATOM 618 N N . GLU A 1 76 ? -4.623 18.358 -17.685 1.00 79.31 76 GLU A N 1
ATOM 619 C CA . GLU A 1 76 ? -4.237 17.479 -16.587 1.00 79.31 76 GLU A CA 1
ATOM 620 C C . GLU A 1 76 ? -2.771 17.076 -16.775 1.00 79.31 76 GLU A C 1
ATOM 622 O O . GLU A 1 76 ? -2.441 16.202 -17.573 1.00 79.31 76 GLU A O 1
ATOM 627 N N . GLN A 1 77 ? -1.868 17.758 -16.069 1.00 76.88 77 GLN A N 1
ATOM 628 C CA . GLN A 1 77 ? -0.465 17.356 -16.000 1.00 76.88 77 GLN A CA 1
ATOM 629 C C . GLN A 1 77 ? -0.268 16.422 -14.809 1.00 76.88 77 GLN A C 1
ATOM 631 O O . GLN A 1 77 ? -0.302 16.845 -13.651 1.00 76.88 77 GLN A O 1
ATOM 636 N N . VAL A 1 78 ? -0.046 15.143 -15.099 1.00 75.44 78 VAL A N 1
ATOM 637 C CA . VAL A 1 78 ? 0.344 14.155 -14.094 1.00 75.44 78 VAL A CA 1
ATOM 638 C C . VAL A 1 78 ? 1.847 14.306 -13.852 1.00 75.44 78 VAL A C 1
ATOM 640 O O . VAL A 1 78 ? 2.663 13.911 -14.678 1.00 75.44 78 VAL A O 1
ATOM 643 N N . ILE A 1 79 ? 2.216 14.940 -12.738 1.00 70.44 79 ILE A N 1
ATOM 644 C CA . ILE A 1 79 ? 3.612 15.049 -12.297 1.00 70.44 79 ILE A CA 1
ATOM 645 C C . ILE A 1 79 ? 3.920 13.801 -11.465 1.00 70.44 79 ILE A C 1
ATOM 647 O O . ILE A 1 79 ? 3.576 13.738 -10.283 1.00 70.44 79 ILE A O 1
ATOM 651 N N . GLU A 1 80 ? 4.525 12.790 -12.086 1.00 64.44 80 GLU A N 1
ATOM 652 C CA . GLU A 1 80 ? 5.021 11.606 -11.377 1.00 64.44 80 GLU A CA 1
ATOM 653 C C . GLU A 1 80 ? 6.427 11.874 -10.805 1.00 64.44 80 GLU A C 1
ATOM 655 O O . GLU A 1 80 ? 7.235 12.551 -11.445 1.00 64.44 80 GLU A O 1
ATOM 660 N N . PRO A 1 81 ? 6.742 11.400 -9.585 1.00 59.75 81 PRO A N 1
ATOM 661 C CA . PRO A 1 81 ? 8.083 11.531 -9.020 1.00 59.75 81 PRO A CA 1
ATOM 662 C C . PRO A 1 81 ? 9.103 10.699 -9.818 1.00 59.75 81 PRO A C 1
ATOM 664 O O . PRO A 1 81 ? 8.826 9.564 -10.185 1.00 59.75 81 PRO A O 1
ATOM 667 N N . GLU A 1 82 ? 10.311 11.239 -10.017 1.00 59.69 82 GLU A N 1
ATOM 668 C CA . GLU A 1 82 ? 11.381 10.677 -10.872 1.00 59.69 82 GLU A CA 1
ATOM 669 C C . GLU A 1 82 ? 11.949 9.306 -10.435 1.00 59.69 82 GLU A C 1
ATOM 671 O O . GLU A 1 82 ? 12.800 8.746 -11.122 1.00 59.69 82 GLU A O 1
ATOM 676 N N . SER A 1 83 ? 11.504 8.728 -9.313 1.00 61.91 83 SER A N 1
ATOM 677 C CA . SER A 1 83 ? 11.939 7.395 -8.878 1.00 61.91 83 SER A CA 1
ATOM 678 C C . SER A 1 83 ? 10.956 6.318 -9.349 1.00 61.91 83 SER A C 1
ATOM 680 O O . SER A 1 83 ? 9.994 5.995 -8.648 1.00 61.91 83 SER A O 1
ATOM 682 N N . THR A 1 84 ? 11.205 5.734 -10.523 1.00 67.06 84 THR A N 1
ATOM 683 C CA . THR A 1 84 ? 10.367 4.654 -11.083 1.00 67.06 84 THR A CA 1
ATOM 684 C C . THR A 1 84 ? 10.462 3.358 -10.280 1.00 67.06 84 THR A C 1
ATOM 686 O O . THR A 1 84 ? 9.526 2.571 -10.277 1.00 67.06 84 THR A O 1
ATOM 689 N N . THR A 1 85 ? 11.536 3.162 -9.510 1.00 83.44 85 THR A N 1
ATOM 690 C CA . THR A 1 85 ? 11.848 1.894 -8.835 1.00 83.44 85 THR A CA 1
ATOM 691 C C . THR A 1 85 ? 10.717 1.374 -7.946 1.00 83.44 85 THR A C 1
ATOM 693 O O . THR A 1 85 ? 10.393 0.191 -7.988 1.00 83.44 85 THR A O 1
ATOM 696 N N . ALA A 1 86 ? 10.075 2.241 -7.157 1.00 88.81 86 ALA A N 1
ATOM 697 C CA . ALA A 1 86 ? 8.973 1.816 -6.292 1.00 88.81 86 ALA A CA 1
ATOM 698 C C . ALA A 1 86 ? 7.693 1.505 -7.077 1.00 88.81 86 ALA A C 1
ATOM 700 O O . ALA A 1 86 ? 6.921 0.636 -6.671 1.00 88.81 86 ALA A O 1
ATOM 701 N N . TRP A 1 87 ? 7.464 2.207 -8.188 1.00 88.62 87 TRP A N 1
ATOM 702 C CA . TRP A 1 87 ? 6.354 1.924 -9.091 1.00 88.62 87 TRP A CA 1
ATOM 703 C C . TRP A 1 87 ? 6.570 0.596 -9.821 1.00 88.62 87 TRP A C 1
ATOM 705 O O . TRP A 1 87 ? 5.688 -0.260 -9.789 1.00 88.62 87 TRP A O 1
ATOM 715 N N . ASP A 1 88 ? 7.760 0.389 -10.382 1.00 90.94 88 ASP A N 1
ATOM 716 C CA . ASP A 1 88 ? 8.153 -0.830 -11.091 1.00 90.94 88 ASP A CA 1
ATOM 717 C C . ASP A 1 88 ? 8.038 -2.059 -10.179 1.00 90.94 88 ASP A C 1
ATOM 719 O O . ASP A 1 88 ? 7.454 -3.072 -10.570 1.00 90.94 88 ASP A O 1
ATOM 723 N N . LEU A 1 89 ? 8.479 -1.935 -8.922 1.00 92.38 89 LEU A N 1
ATOM 724 C CA . LEU A 1 89 ? 8.302 -2.972 -7.905 1.00 92.38 89 LEU A CA 1
ATOM 725 C C . LEU A 1 89 ? 6.817 -3.224 -7.584 1.00 92.38 89 LEU A C 1
ATOM 727 O O . LEU A 1 89 ? 6.405 -4.375 -7.482 1.00 92.38 89 LEU A O 1
ATOM 731 N N . CYS A 1 90 ? 5.975 -2.188 -7.483 1.00 93.62 90 CYS A N 1
ATOM 732 C CA . CYS A 1 90 ? 4.528 -2.379 -7.285 1.00 93.62 90 CYS A CA 1
ATOM 733 C C . CYS A 1 90 ? 3.862 -3.086 -8.480 1.00 93.62 90 CYS A C 1
ATOM 735 O O . CYS A 1 90 ? 2.954 -3.896 -8.287 1.00 93.62 90 CYS A O 1
ATOM 737 N N . VAL A 1 91 ? 4.319 -2.820 -9.706 1.00 93.62 91 VAL A N 1
ATOM 738 C CA . VAL A 1 91 ? 3.853 -3.523 -10.910 1.00 93.62 91 VAL A CA 1
ATOM 739 C C . VAL A 1 91 ? 4.314 -4.985 -10.910 1.00 93.62 91 VAL A C 1
ATOM 741 O O . VAL A 1 91 ? 3.537 -5.859 -11.297 1.00 93.62 91 VAL A O 1
ATOM 744 N N . ALA A 1 92 ? 5.541 -5.274 -10.468 1.00 94.56 92 ALA A N 1
ATOM 745 C CA . ALA A 1 92 ? 6.038 -6.642 -10.314 1.00 94.56 92 ALA A CA 1
ATOM 746 C C . ALA A 1 92 ? 5.246 -7.421 -9.248 1.00 94.56 92 ALA A C 1
ATOM 748 O O . ALA A 1 92 ? 4.744 -8.509 -9.529 1.00 94.56 92 ALA A O 1
ATOM 749 N N . LEU A 1 93 ? 5.024 -6.819 -8.076 1.00 96.19 93 LEU A N 1
ATOM 750 C CA . LEU A 1 93 ? 4.179 -7.374 -7.011 1.00 96.19 93 LEU A CA 1
ATOM 751 C C . LEU A 1 93 ? 2.771 -7.703 -7.524 1.00 96.19 93 LEU A C 1
ATOM 753 O O . LEU A 1 93 ? 2.274 -8.802 -7.282 1.00 96.19 93 LEU A O 1
ATOM 757 N N . MET A 1 94 ? 2.166 -6.807 -8.311 1.00 95.12 94 MET A N 1
ATOM 758 C CA . MET A 1 94 ? 0.847 -7.032 -8.908 1.00 95.12 94 MET A CA 1
ATOM 759 C C . MET A 1 94 ? 0.828 -8.253 -9.839 1.00 95.12 94 MET A C 1
ATOM 761 O O . MET A 1 94 ? -0.129 -9.026 -9.799 1.00 95.12 94 MET A O 1
ATOM 765 N N . LYS A 1 95 ? 1.868 -8.452 -10.663 1.00 96.19 95 LYS A N 1
ATOM 766 C CA . LYS A 1 95 ? 1.979 -9.635 -11.540 1.00 96.19 95 LYS A CA 1
ATOM 767 C C . LYS A 1 95 ? 2.086 -10.932 -10.740 1.00 96.19 95 LYS A C 1
ATOM 769 O O . LYS A 1 95 ? 1.541 -11.945 -11.170 1.00 96.19 95 LYS A O 1
ATOM 774 N N . ASN A 1 96 ? 2.722 -10.868 -9.574 1.00 95.62 96 ASN A N 1
ATOM 775 C CA . ASN A 1 96 ? 2.894 -12.005 -8.673 1.00 95.62 96 ASN A CA 1
ATOM 776 C C . ASN A 1 96 ? 1.729 -12.168 -7.677 1.00 95.62 96 ASN A C 1
ATOM 778 O O . ASN A 1 96 ? 1.768 -13.061 -6.837 1.00 95.62 96 ASN A O 1
ATOM 782 N N . GLY A 1 97 ? 0.668 -11.358 -7.803 1.00 95.38 97 GLY A N 1
ATOM 783 C CA . GLY A 1 97 ? -0.589 -11.517 -7.064 1.00 95.38 97 GLY A CA 1
ATOM 784 C C . GLY A 1 97 ? -0.733 -10.656 -5.807 1.00 95.38 97 GLY A C 1
ATOM 785 O O . GLY A 1 97 ? -1.733 -10.792 -5.106 1.00 95.38 97 GLY A O 1
ATOM 786 N N . LEU A 1 98 ? 0.204 -9.743 -5.526 1.00 96.19 98 LEU A N 1
ATOM 787 C CA . LEU A 1 98 ? 0.164 -8.875 -4.347 1.00 96.19 98 LEU A CA 1
ATOM 788 C C . LEU A 1 98 ? -0.022 -7.399 -4.727 1.00 96.19 98 LEU A C 1
ATOM 790 O O . LEU A 1 98 ? 0.771 -6.811 -5.457 1.00 96.19 98 LEU A O 1
ATOM 794 N N . LEU A 1 99 ? -1.070 -6.764 -4.197 1.00 95.62 99 LEU A N 1
ATOM 795 C CA . LEU A 1 99 ? -1.352 -5.349 -4.448 1.00 95.62 99 LEU A CA 1
ATOM 796 C C . LEU A 1 99 ? -0.681 -4.447 -3.407 1.00 95.62 99 LEU A C 1
ATOM 798 O O . LEU A 1 99 ? -0.841 -4.633 -2.200 1.00 95.62 99 LEU A O 1
ATOM 802 N N . ALA A 1 100 ? 0.009 -3.411 -3.882 1.00 95.12 100 ALA A N 1
ATOM 803 C CA . ALA A 1 100 ? 0.642 -2.399 -3.046 1.00 95.12 100 ALA A CA 1
ATOM 804 C C . ALA A 1 100 ? 0.597 -1.019 -3.714 1.00 95.12 100 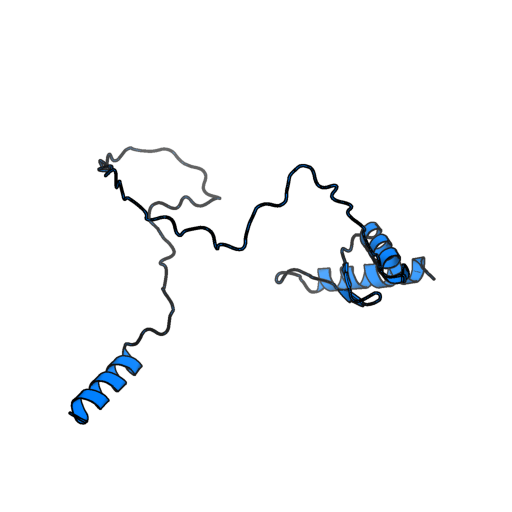ALA A C 1
ATOM 806 O O . ALA A 1 100 ? 0.362 -0.903 -4.920 1.00 95.12 100 ALA A O 1
ATOM 807 N N . LYS A 1 101 ? 0.816 0.042 -2.928 1.00 91.88 101 LYS A N 1
ATOM 808 C CA . LYS A 1 101 ? 0.881 1.415 -3.445 1.00 91.88 101 LYS A CA 1
ATOM 809 C C . LYS A 1 101 ? 2.196 2.098 -3.057 1.00 91.88 101 LYS A C 1
ATOM 811 O O . LYS A 1 101 ? 2.533 2.104 -1.869 1.00 91.88 101 LYS A O 1
ATOM 816 N N . PRO A 1 102 ? 2.880 2.771 -4.000 1.00 92.62 102 PRO A N 1
ATOM 817 C CA . PRO A 1 102 ? 4.013 3.617 -3.672 1.00 92.62 102 PRO A CA 1
ATOM 818 C C . PRO A 1 102 ? 3.543 4.964 -3.109 1.00 92.62 102 PRO A C 1
ATOM 820 O O . PRO A 1 102 ? 2.514 5.531 -3.490 1.00 92.62 102 PRO A O 1
ATOM 823 N N . THR A 1 103 ? 4.309 5.495 -2.169 1.00 89.50 103 THR A N 1
ATOM 824 C CA . THR A 1 103 ? 4.071 6.769 -1.495 1.00 89.50 103 THR A CA 1
ATOM 825 C C . THR A 1 103 ? 5.400 7.464 -1.234 1.00 89.50 103 THR A C 1
ATOM 827 O O . THR A 1 103 ? 6.423 6.805 -1.085 1.00 89.50 103 THR A O 1
ATOM 830 N N . HIS A 1 104 ? 5.400 8.799 -1.185 1.00 85.12 104 HIS A N 1
ATOM 831 C CA . HIS A 1 104 ? 6.613 9.599 -0.952 1.00 85.12 104 HIS A CA 1
ATOM 832 C C . HIS A 1 104 ? 7.820 9.172 -1.828 1.00 85.12 104 HIS A C 1
ATOM 834 O O . HIS A 1 104 ? 8.946 9.106 -1.342 1.00 85.12 104 HIS A O 1
ATOM 840 N N . GLY A 1 105 ? 7.581 8.838 -3.103 1.00 79.56 105 GLY A N 1
ATOM 841 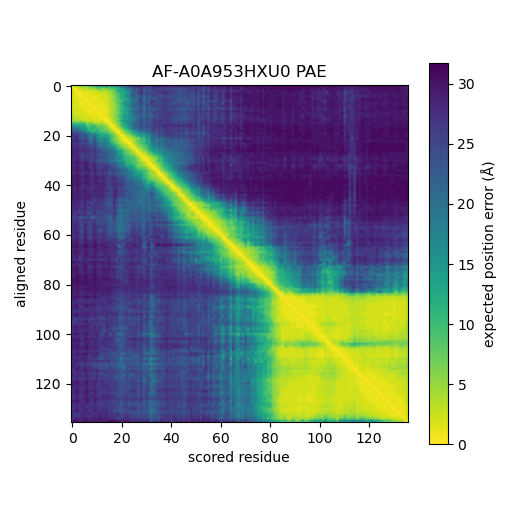C CA . GLY A 1 105 ? 8.601 8.331 -4.030 1.00 79.56 105 GLY A CA 1
ATOM 842 C C . GLY A 1 105 ? 8.927 6.857 -3.792 1.00 79.56 105 GLY A C 1
ATOM 843 O O . GLY A 1 105 ? 8.460 6.008 -4.538 1.00 79.56 105 GLY A O 1
ATOM 844 N N . ASN A 1 106 ? 9.660 6.550 -2.718 1.00 85.56 106 ASN A N 1
ATOM 845 C CA . ASN A 1 106 ? 10.283 5.235 -2.504 1.00 85.56 106 ASN A CA 1
ATOM 846 C C . ASN A 1 106 ? 9.645 4.363 -1.403 1.00 85.56 106 ASN A C 1
ATOM 848 O O . ASN A 1 106 ? 10.196 3.322 -1.057 1.00 85.56 106 ASN A O 1
ATOM 852 N N . ILE A 1 107 ? 8.513 4.761 -0.812 1.00 90.06 107 ILE A N 1
ATOM 853 C CA . ILE A 1 107 ? 7.888 4.019 0.299 1.00 90.06 107 ILE A CA 1
ATOM 854 C C . ILE A 1 107 ? 6.713 3.188 -0.211 1.00 90.06 107 ILE A C 1
ATOM 856 O O . ILE A 1 107 ? 5.701 3.747 -0.634 1.00 90.06 107 ILE A O 1
ATOM 860 N N . ILE A 1 108 ? 6.790 1.866 -0.079 1.00 92.94 108 ILE A N 1
ATOM 861 C CA . ILE A 1 108 ? 5.701 0.948 -0.436 1.00 92.94 108 ILE A CA 1
ATOM 862 C C . ILE A 1 108 ? 4.784 0.729 0.770 1.00 92.94 108 ILE A C 1
ATOM 864 O O . ILE A 1 108 ? 5.247 0.464 1.879 1.00 92.94 108 ILE A O 1
ATOM 868 N N . ARG A 1 109 ? 3.469 0.867 0.563 1.00 94.38 109 ARG A N 1
ATOM 869 C CA . ARG A 1 109 ? 2.442 0.634 1.586 1.00 94.38 109 ARG A CA 1
ATOM 870 C C . ARG A 1 109 ? 1.569 -0.562 1.220 1.00 94.38 109 ARG A C 1
ATOM 872 O O . ARG A 1 109 ? 0.984 -0.593 0.138 1.00 94.38 109 ARG A O 1
ATOM 879 N N . PHE A 1 110 ? 1.430 -1.475 2.178 1.00 95.12 110 PHE A N 1
ATOM 880 C CA . PHE A 1 110 ? 0.494 -2.596 2.147 1.00 95.12 110 PHE A CA 1
ATOM 881 C C . PHE A 1 110 ? -0.721 -2.265 3.020 1.00 95.12 110 PHE A C 1
ATOM 883 O O . PHE A 1 110 ? -0.572 -1.699 4.104 1.00 95.12 110 PHE A O 1
ATOM 890 N N . ALA A 1 111 ? -1.921 -2.588 2.539 1.00 93.56 111 ALA A N 1
ATOM 891 C CA . ALA A 1 111 ? -3.179 -2.336 3.244 1.00 93.56 111 ALA A CA 1
ATOM 892 C C . ALA A 1 111 ? -4.014 -3.627 3.339 1.00 93.56 111 ALA A C 1
ATOM 894 O O . ALA A 1 111 ? -5.050 -3.729 2.680 1.00 93.56 111 ALA A O 1
ATOM 895 N N . PRO A 1 112 ? -3.552 -4.629 4.111 1.00 94.50 112 PRO A N 1
ATOM 896 C CA . PRO A 1 112 ? -4.295 -5.869 4.295 1.00 94.50 112 PRO A CA 1
ATOM 897 C C . PRO A 1 112 ? -5.605 -5.631 5.074 1.00 94.50 112 PRO A C 1
ATOM 899 O O . PRO A 1 112 ? -5.691 -4.693 5.878 1.00 94.50 112 PRO A O 1
ATOM 902 N N . PRO A 1 113 ? -6.642 -6.459 4.852 1.00 94.50 113 PRO A N 1
ATOM 903 C CA . PRO A 1 113 ? -7.892 -6.378 5.599 1.00 94.50 113 PRO A CA 1
ATOM 904 C C . PRO A 1 113 ? -7.704 -6.826 7.057 1.00 94.50 113 PRO A C 1
ATOM 906 O O . PRO A 1 113 ? -6.810 -7.600 7.374 1.00 94.50 113 PRO A O 1
ATOM 909 N N . LEU A 1 114 ? -8.599 -6.399 7.956 1.00 95.75 114 LEU A N 1
ATOM 910 C CA . LEU A 1 114 ? -8.532 -6.762 9.385 1.00 95.75 114 LEU A CA 1
ATOM 911 C C . LEU A 1 114 ? -8.805 -8.247 9.674 1.00 95.75 114 LEU A C 1
ATOM 913 O O . LEU A 1 114 ? -8.576 -8.700 10.788 1.00 95.75 114 LEU A O 1
ATOM 917 N N . VAL A 1 115 ? -9.337 -8.976 8.693 1.00 97.19 115 VAL A N 1
ATOM 918 C CA . VAL A 1 115 ? -9.670 -10.404 8.791 1.00 97.19 115 VAL A CA 1
ATOM 919 C C . VAL A 1 115 ? -8.555 -11.318 8.271 1.00 97.19 115 VAL A C 1
ATOM 921 O O . VAL A 1 115 ? -8.756 -12.530 8.260 1.00 97.19 115 VAL A O 1
ATOM 924 N N . ILE A 1 116 ? -7.422 -10.753 7.827 1.00 97.06 116 ILE A N 1
ATOM 925 C CA . ILE A 1 116 ? -6.292 -11.516 7.277 1.00 97.06 116 ILE A CA 1
ATOM 926 C C . ILE A 1 116 ? -5.751 -12.518 8.307 1.00 97.06 116 ILE A C 1
ATOM 928 O O . ILE A 1 116 ? -5.612 -12.180 9.487 1.00 97.06 116 ILE A O 1
ATOM 932 N N . GLN A 1 117 ? -5.468 -13.741 7.864 1.00 98.06 117 GLN A N 1
ATOM 933 C CA . GLN A 1 117 ? -4.900 -14.806 8.698 1.00 98.06 117 GLN A CA 1
ATOM 934 C C . GLN A 1 117 ? -3.363 -14.834 8.626 1.00 98.06 117 GLN A C 1
ATOM 936 O O . GLN A 1 117 ? -2.748 -14.176 7.785 1.00 98.06 117 GLN A O 1
ATOM 941 N N . GLU A 1 118 ? -2.723 -15.592 9.520 1.00 96.81 118 GLU A N 1
ATOM 942 C CA . GLU A 1 118 ? -1.258 -15.706 9.573 1.00 96.81 118 GLU A CA 1
ATOM 943 C C . GLU A 1 118 ? -0.694 -16.395 8.322 1.00 96.81 118 GLU A C 1
ATOM 945 O O . GLU A 1 118 ? 0.341 -15.988 7.796 1.00 96.81 118 GLU A O 1
ATOM 950 N N . GLU A 1 119 ? -1.400 -17.391 7.794 1.00 97.19 119 GLU A N 1
ATOM 951 C CA . GLU A 1 119 ? -1.015 -18.110 6.580 1.00 97.19 119 GLU A CA 1
ATOM 952 C C . GLU A 1 119 ? -1.026 -17.191 5.350 1.00 97.19 119 GLU A C 1
ATOM 954 O O . GLU A 1 119 ? -0.064 -17.180 4.586 1.00 97.19 119 GLU A O 1
ATOM 959 N N . GLU A 1 120 ? -2.068 -16.367 5.202 1.00 96.25 120 GLU A N 1
ATOM 960 C CA . GLU A 1 120 ? -2.189 -15.382 4.114 1.00 96.25 120 GLU A CA 1
ATOM 961 C C . GLU A 1 120 ? -1.107 -14.296 4.216 1.00 96.25 120 GLU A C 1
ATOM 963 O O . GLU A 1 120 ? -0.587 -13.815 3.207 1.00 96.25 120 GLU A O 1
ATOM 968 N N . LEU A 1 121 ? -0.740 -13.908 5.443 1.00 96.12 121 LEU A N 1
ATOM 969 C CA . LEU A 1 121 ? 0.350 -12.965 5.673 1.00 96.12 121 LEU A CA 1
ATOM 970 C C . LEU A 1 121 ? 1.696 -13.556 5.231 1.00 96.12 121 LEU A C 1
ATOM 972 O O . LEU A 1 121 ? 2.468 -12.868 4.563 1.00 96.12 121 LEU A O 1
ATOM 976 N N . ASN A 1 122 ? 1.962 -14.817 5.580 1.00 97.00 122 ASN A N 1
ATOM 977 C CA . ASN A 1 122 ? 3.181 -15.521 5.184 1.00 97.00 122 ASN A CA 1
ATOM 978 C C . ASN A 1 122 ? 3.254 -15.717 3.663 1.00 97.00 122 ASN A C 1
ATOM 980 O O . ASN A 1 122 ? 4.297 -15.447 3.075 1.00 97.00 122 ASN A O 1
ATOM 984 N N . GLU A 1 123 ? 2.145 -16.067 3.008 1.00 96.69 123 GLU A N 1
ATOM 985 C CA . GLU A 1 123 ? 2.079 -16.129 1.541 1.00 96.69 123 GLU A CA 1
ATOM 986 C C . GLU A 1 123 ? 2.409 -14.767 0.906 1.00 96.69 123 GLU A C 1
ATOM 988 O O . GLU A 1 123 ? 3.178 -14.684 -0.055 1.00 96.69 123 GLU A O 1
ATOM 993 N N . GLY A 1 124 ? 1.897 -13.676 1.483 1.00 96.38 124 GLY A N 1
ATOM 994 C CA . GLY A 1 124 ? 2.254 -12.321 1.069 1.00 96.38 124 GLY A CA 1
ATOM 995 C C . GLY A 1 124 ? 3.754 -12.029 1.203 1.00 96.38 124 GLY A C 1
ATOM 996 O O . GLY A 1 124 ? 4.341 -11.426 0.303 1.00 96.38 124 GLY A O 1
ATOM 997 N N . LEU A 1 125 ? 4.393 -12.473 2.290 1.00 96.00 125 LEU A N 1
ATOM 998 C CA . LEU A 1 125 ? 5.841 -12.334 2.489 1.00 96.00 125 LEU A CA 1
ATOM 999 C C . LEU A 1 125 ? 6.645 -13.160 1.476 1.00 96.00 125 LEU A C 1
ATOM 1001 O O . LEU A 1 125 ? 7.634 -12.653 0.942 1.00 96.00 125 LEU A O 1
ATOM 1005 N N . ASP A 1 126 ? 6.199 -14.374 1.158 1.00 97.56 126 ASP A N 1
ATOM 1006 C CA . ASP A 1 126 ? 6.832 -15.235 0.153 1.00 97.56 126 ASP A CA 1
ATOM 1007 C C . ASP A 1 126 ? 6.765 -14.610 -1.248 1.00 97.56 126 ASP A C 1
ATOM 1009 O O . ASP A 1 126 ? 7.745 -14.647 -2.000 1.00 97.56 126 ASP A O 1
ATOM 1013 N N . ILE A 1 127 ? 5.632 -13.988 -1.599 1.00 97.00 127 ILE A N 1
ATOM 1014 C CA . ILE A 1 127 ? 5.488 -13.236 -2.854 1.00 97.00 127 ILE A CA 1
ATOM 1015 C C . ILE A 1 127 ? 6.468 -12.059 -2.883 1.00 97.00 127 ILE A C 1
ATOM 1017 O O . ILE A 1 127 ? 7.140 -11.857 -3.896 1.00 97.00 127 ILE A O 1
ATOM 1021 N N . ILE A 1 128 ? 6.586 -11.307 -1.782 1.00 96.31 128 ILE A N 1
ATOM 1022 C CA . ILE A 1 128 ? 7.534 -10.188 -1.686 1.00 96.31 128 ILE A CA 1
ATOM 1023 C C . ILE A 1 128 ? 8.967 -10.691 -1.894 1.00 96.31 128 ILE A C 1
ATOM 1025 O O . ILE A 1 128 ? 9.677 -10.143 -2.736 1.00 96.31 128 ILE A O 1
ATOM 1029 N N . GLY A 1 129 ? 9.383 -11.747 -1.191 1.00 95.69 129 GLY A N 1
ATOM 1030 C CA . GLY A 1 129 ? 10.721 -12.329 -1.344 1.00 95.69 129 GLY A CA 1
ATOM 1031 C C . GLY A 1 129 ? 11.018 -12.714 -2.794 1.00 95.69 129 GLY A C 1
ATOM 1032 O O . GLY A 1 129 ? 11.999 -12.246 -3.370 1.00 95.69 129 GLY 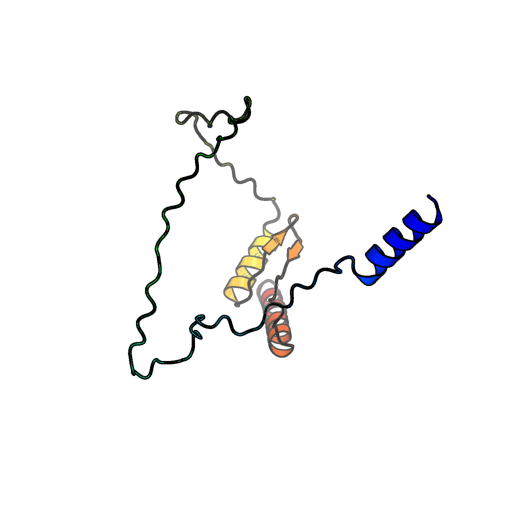A O 1
ATOM 1033 N N . ARG A 1 130 ? 10.099 -13.452 -3.425 1.00 96.75 130 ARG A N 1
ATOM 1034 C CA . ARG A 1 130 ? 10.226 -13.867 -4.829 1.00 96.75 130 ARG A CA 1
ATOM 1035 C C . ARG A 1 130 ? 10.325 -12.686 -5.794 1.00 96.75 130 ARG A C 1
ATOM 1037 O O . ARG A 1 130 ? 11.139 -12.717 -6.707 1.00 96.75 130 ARG A O 1
ATOM 1044 N N . THR A 1 131 ? 9.527 -11.633 -5.598 1.00 95.69 131 THR A N 1
ATOM 1045 C CA . THR A 1 131 ? 9.596 -10.443 -6.468 1.00 95.69 131 THR A CA 1
ATOM 1046 C C . THR A 1 131 ? 10.948 -9.745 -6.406 1.00 95.69 131 THR A C 1
ATOM 1048 O O . THR A 1 131 ? 11.402 -9.235 -7.424 1.00 95.69 131 THR A O 1
ATOM 1051 N N . PHE A 1 132 ? 11.598 -9.722 -5.238 1.00 93.62 132 PHE A N 1
ATOM 1052 C CA . PHE A 1 132 ? 12.931 -9.140 -5.115 1.00 93.62 132 PHE A CA 1
ATOM 1053 C C . PHE A 1 132 ? 13.988 -9.998 -5.812 1.00 93.62 132 PHE A C 1
ATOM 1055 O O . PHE A 1 132 ? 14.819 -9.439 -6.517 1.00 93.62 132 PHE A O 1
ATOM 1062 N N . GLU A 1 133 ? 13.914 -11.325 -5.688 1.00 94.00 133 GLU A N 1
ATOM 1063 C CA . GLU A 1 133 ? 14.819 -12.252 -6.387 1.00 94.00 133 GLU A CA 1
ATOM 1064 C C . GLU A 1 133 ? 14.686 -12.174 -7.918 1.00 94.00 133 GLU A C 1
ATOM 1066 O O . GLU A 1 133 ? 15.667 -12.332 -8.632 1.00 94.00 133 GLU A O 1
ATOM 1071 N N . GLU A 1 1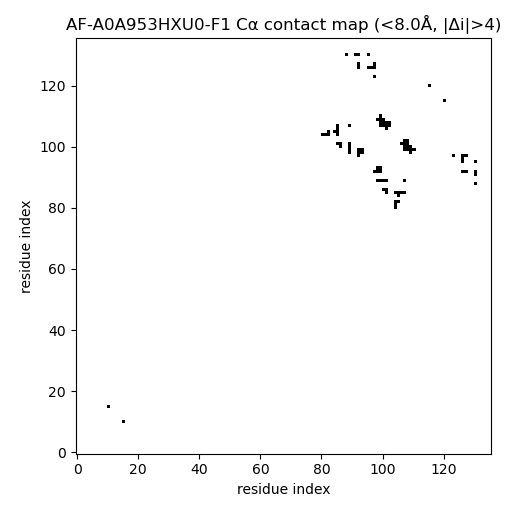34 ? 13.484 -11.919 -8.442 1.00 91.94 134 GLU A N 1
ATOM 1072 C CA . GLU A 1 134 ? 13.248 -11.754 -9.885 1.00 91.94 134 GLU A CA 1
ATOM 1073 C C . GLU A 1 134 ? 13.759 -10.415 -10.443 1.00 91.94 134 GLU A C 1
ATOM 1075 O O . GLU A 1 134 ? 13.944 -10.282 -11.656 1.00 91.94 134 GLU A O 1
ATOM 1080 N N . MET A 1 135 ? 13.919 -9.407 -9.581 1.00 84.88 135 MET A N 1
ATOM 1081 C CA . MET A 1 135 ? 14.359 -8.059 -9.954 1.00 84.88 135 MET A CA 1
ATOM 1082 C C . MET A 1 135 ? 15.866 -7.829 -9.767 1.00 84.88 135 MET A C 1
ATOM 1084 O O . MET A 1 135 ? 16.364 -6.804 -10.241 1.00 84.88 135 MET A O 1
ATOM 1088 N N . GLU A 1 136 ? 16.558 -8.734 -9.073 1.00 75.19 136 GLU A N 1
ATOM 1089 C CA . GLU A 1 136 ? 18.017 -8.739 -8.876 1.00 75.19 136 GLU A CA 1
ATOM 1090 C C . GLU A 1 136 ? 18.754 -9.361 -10.077 1.00 75.19 136 GLU A C 1
ATOM 1092 O O . GLU A 1 136 ? 19.773 -8.764 -10.502 1.00 75.19 136 GLU A O 1
#

Solvent-accessible surface area (backbone atoms only — not comparable to full-atom values): 9465 Å² total; per-residue (Å²): 111,70,68,63,51,54,51,52,51,49,49,42,69,78,68,48,76,77,89,68,84,82,72,72,95,70,59,98,78,68,80,59,98,83,63,81,83,81,88,81,84,89,78,93,73,86,77,84,83,77,86,83,84,75,90,77,86,78,78,78,78,63,98,83,70,74,77,80,65,91,85,60,88,83,81,86,78,84,83,74,66,93,52,56,65,35,51,54,48,33,54,49,32,44,76,68,73,42,78,54,46,61,39,93,51,75,43,78,46,77,82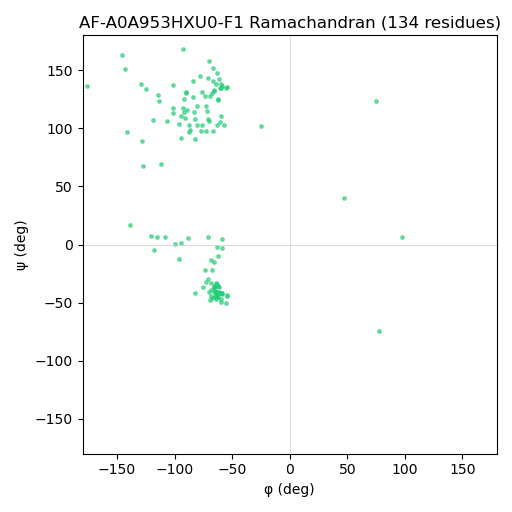,80,64,96,80,68,50,73,68,60,51,52,53,52,50,53,46,52,54,51,49,51,66,76,73,108

Nearest PDB structures (foldseek):
  4ade-assembly2_B-3  TM=8.935E-01  e=2.711E-02  Escherichia coli BL21

Organism: NCBI:txid1227546